Protein AF-A0A846NQT1-F1 (afdb_monomer)

Mean predicted aligned error: 3.91 Å

Foldseek 3Di:
DVLLQVQLVVLVVCVVPPVPCSCVVCVVCVVVVHDSNCSNVVVVVVVVVVVVVVD

Radius of gyration: 13.41 Å; Cα contacts (8 Å, |Δi|>4): 36; chains: 1; bounding box: 32×21×37 Å

pLDDT: mean 90.98, std 5.27, range [59.38, 94.56]

Sequence (55 aa):
RIRGEHIASYADMLEESQLDTYRRRFSRYLEAGFDPKVLPMRVDEIKKKLLKEVE

Secondary structure (DSSP, 8-state):
-TT-HHHHHHHHHHHHH-HHHHHHHSHHHHHTT--GGGHHHHHHHHHHHHHHH--

Nearest PDB structures (foldseek):
  9e7f-assembly1_AO  TM=8.869E-01  e=4.303E-03  Pyrobaculum calidifontis JCM 11548
  7qiz-assembly1_G  TM=8.936E-01  e=1.035E-01  Solanum lycopersicum
  7oyb-assembly1_D1  TM=8.982E-01  e=1.980E-01  Danio rerio
  8jiv-assembly1_CD  TM=8.681E-01  e=1.739E-01  Triticum aestivum
  8pv4-assembly1_LD  TM=8.215E-01  e=2.922E-01  Thermochaetoides thermophila DSM 1495

Solvent-accessible surface area (backbone atoms only — not comparable to full-atom values): 3095 Å² total; per-residue (Å²): 109,94,50,31,54,66,49,16,54,48,43,52,54,24,52,78,75,36,51,68,58,32,50,65,76,40,38,73,38,54,75,69,74,39,62,58,60,51,40,34,58,53,48,51,53,51,51,54,50,54,57,63,74,76,108

Structure (mmCIF, N/CA/C/O backbone):
data_AF-A0A846NQT1-F1
#
_entry.id   AF-A0A846NQT1-F1
#
loop_
_atom_site.group_PDB
_atom_site.id
_atom_site.type_symbol
_atom_site.label_atom_id
_atom_site.label_alt_id
_atom_site.label_comp_id
_atom_site.label_asym_id
_atom_site.label_entity_id
_atom_site.label_seq_id
_atom_site.pdbx_PDB_ins_code
_atom_site.Cartn_x
_atom_site.Cartn_y
_atom_site.Cartn_z
_atom_site.occupancy
_atom_site.B_iso_or_equiv
_atom_site.auth_seq_id
_atom_site.auth_comp_id
_atom_site.auth_asym_id
_atom_site.auth_atom_id
_atom_site.pdbx_PDB_model_num
ATOM 1 N N . ARG A 1 1 ? -3.230 -10.860 4.211 1.00 79.38 1 ARG A N 1
ATOM 2 C CA . ARG A 1 1 ? -3.884 -10.372 2.963 1.00 79.38 1 ARG A CA 1
ATOM 3 C C . ARG A 1 1 ? -4.923 -9.281 3.216 1.00 79.38 1 ARG A C 1
ATOM 5 O O . ARG A 1 1 ? -4.878 -8.295 2.502 1.00 79.38 1 ARG A O 1
ATOM 12 N N . ILE A 1 2 ? -5.788 -9.399 4.231 1.00 82.94 2 ILE A N 1
ATOM 13 C CA . ILE A 1 2 ? -6.852 -8.414 4.533 1.00 82.94 2 ILE A CA 1
ATOM 14 C C . ILE A 1 2 ? -6.318 -6.983 4.728 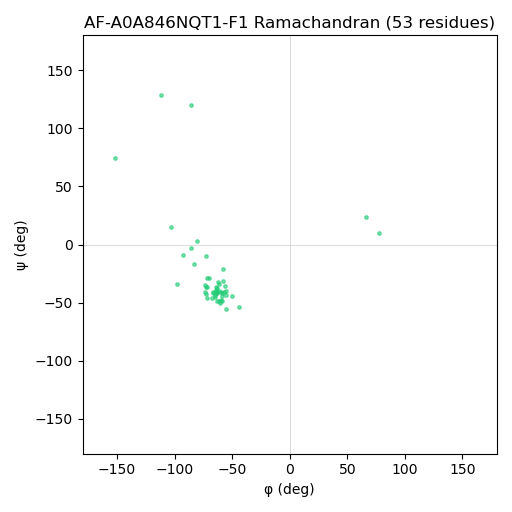1.00 82.94 2 ILE A C 1
ATOM 16 O O . ILE A 1 2 ? -6.901 -6.042 4.210 1.00 82.94 2 ILE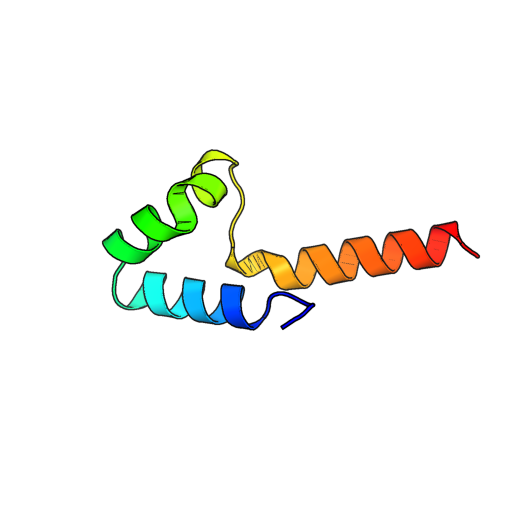 A O 1
ATOM 20 N N . ARG A 1 3 ? -5.171 -6.815 5.402 1.00 86.81 3 ARG A N 1
ATOM 21 C CA . ARG A 1 3 ? -4.525 -5.501 5.567 1.00 86.81 3 ARG A CA 1
ATOM 22 C C . ARG A 1 3 ? -3.867 -4.949 4.297 1.00 86.81 3 ARG A C 1
ATOM 24 O O . ARG A 1 3 ? -3.415 -3.825 4.310 1.00 86.81 3 ARG A O 1
ATOM 31 N N . GLY A 1 4 ? -3.737 -5.714 3.215 1.00 91.69 4 GLY A N 1
ATOM 32 C CA . GLY A 1 4 ? -3.046 -5.217 2.019 1.00 91.69 4 GLY A CA 1
ATOM 33 C C . GLY A 1 4 ? -1.512 -5.204 2.091 1.00 91.69 4 GLY A C 1
ATOM 34 O O . GLY A 1 4 ? -0.891 -4.715 1.162 1.00 91.69 4 GLY A O 1
ATOM 35 N N . GLU A 1 5 ? -0.878 -5.806 3.107 1.00 93.38 5 GLU A N 1
ATOM 36 C CA . GLU A 1 5 ? 0.601 -5.826 3.248 1.00 93.38 5 GLU A CA 1
ATOM 37 C C . GLU A 1 5 ? 1.314 -6.399 2.016 1.00 93.38 5 GLU A C 1
ATOM 39 O O . GLU A 1 5 ? 2.240 -5.801 1.496 1.00 93.38 5 GLU A O 1
ATOM 44 N N . HIS A 1 6 ? 0.806 -7.501 1.465 1.00 94.12 6 HIS A N 1
ATOM 45 C CA . HIS A 1 6 ? 1.289 -8.061 0.199 1.00 94.12 6 HIS A CA 1
ATOM 46 C C . HIS A 1 6 ? 1.217 -7.102 -1.005 1.00 94.12 6 HIS A C 1
ATOM 48 O O . HIS A 1 6 ? 2.051 -7.207 -1.896 1.00 94.12 6 HIS A O 1
ATOM 54 N N . ILE A 1 7 ? 0.237 -6.191 -1.052 1.00 92.50 7 ILE A N 1
ATOM 55 C CA . ILE A 1 7 ? 0.133 -5.187 -2.121 1.00 92.50 7 ILE A CA 1
ATOM 56 C C . ILE A 1 7 ? 1.216 -4.134 -1.921 1.00 92.50 7 ILE A C 1
ATOM 58 O O . ILE A 1 7 ? 1.882 -3.789 -2.888 1.00 92.50 7 ILE A O 1
ATOM 62 N N . ALA A 1 8 ? 1.430 -3.690 -0.679 1.00 93.56 8 ALA A N 1
ATOM 63 C CA . ALA A 1 8 ? 2.499 -2.758 -0.345 1.00 93.56 8 ALA A CA 1
ATOM 64 C C . ALA A 1 8 ? 3.880 -3.345 -0.667 1.00 93.56 8 ALA A C 1
ATOM 66 O O . ALA A 1 8 ? 4.648 -2.717 -1.382 1.00 93.56 8 ALA A O 1
ATOM 67 N N . SER A 1 9 ? 4.165 -4.581 -0.246 1.00 94.31 9 SER A N 1
ATOM 68 C CA . SER A 1 9 ? 5.436 -5.246 -0.562 1.00 94.31 9 SER A CA 1
ATOM 69 C C . SER A 1 9 ? 5.623 -5.481 -2.063 1.00 94.31 9 SER A C 1
ATOM 71 O O . SER A 1 9 ? 6.731 -5.362 -2.571 1.00 94.31 9 SER A O 1
ATOM 73 N N . TYR A 1 10 ? 4.554 -5.811 -2.795 1.00 94.00 10 TYR A N 1
ATOM 74 C CA . TYR A 1 10 ? 4.636 -5.992 -4.246 1.00 94.00 10 TYR A CA 1
ATOM 75 C C . TYR A 1 10 ? 4.818 -4.663 -4.989 1.00 94.00 10 TYR A C 1
ATOM 77 O O . TYR A 1 10 ? 5.544 -4.610 -5.976 1.00 94.00 10 TYR A O 1
ATOM 85 N N . ALA A 1 11 ? 4.179 -3.595 -4.511 1.00 93.12 11 ALA A N 1
ATOM 86 C CA . ALA A 1 11 ? 4.379 -2.238 -5.000 1.00 93.12 11 ALA A CA 1
ATOM 87 C C . ALA A 1 11 ? 5.833 -1.792 -4.824 1.00 93.12 11 ALA A C 1
ATOM 89 O O . ALA A 1 11 ? 6.433 -1.344 -5.794 1.00 93.12 11 ALA A O 1
ATOM 90 N N . ASP A 1 12 ? 6.396 -1.997 -3.634 1.00 94.31 12 ASP A N 1
ATOM 91 C CA . ASP A 1 12 ? 7.784 -1.664 -3.301 1.00 94.31 12 ASP A CA 1
ATOM 92 C C . ASP A 1 12 ? 8.770 -2.428 -4.198 1.00 94.31 12 ASP A C 1
ATOM 94 O O . ASP A 1 12 ? 9.572 -1.837 -4.917 1.00 94.31 12 ASP A O 1
ATOM 98 N N . MET A 1 13 ? 8.597 -3.752 -4.294 1.00 94.56 13 MET A N 1
ATOM 99 C CA . MET A 1 13 ? 9.414 -4.602 -5.163 1.00 94.56 13 MET A CA 1
ATOM 100 C C . MET A 1 13 ? 9.363 -4.164 -6.634 1.00 94.56 13 MET A C 1
ATOM 102 O O . MET A 1 13 ? 10.374 -4.206 -7.338 1.00 94.56 13 MET A O 1
ATOM 106 N N . LEU A 1 14 ? 8.184 -3.784 -7.136 1.00 94.00 14 LEU A N 1
ATOM 107 C CA . LEU A 1 14 ? 8.026 -3.332 -8.517 1.00 94.00 14 LEU A CA 1
ATOM 108 C C . LEU A 1 14 ? 8.599 -1.934 -8.742 1.00 94.00 14 LEU A C 1
ATOM 110 O O . LEU A 1 14 ? 9.117 -1.685 -9.824 1.00 94.00 14 LEU A O 1
ATOM 114 N N . GLU A 1 15 ? 8.515 -1.035 -7.767 1.00 91.50 15 GLU A N 1
ATOM 115 C CA . GLU A 1 15 ? 9.104 0.299 -7.870 1.00 91.50 15 GLU A CA 1
ATOM 116 C C . GLU A 1 15 ? 10.635 0.222 -7.980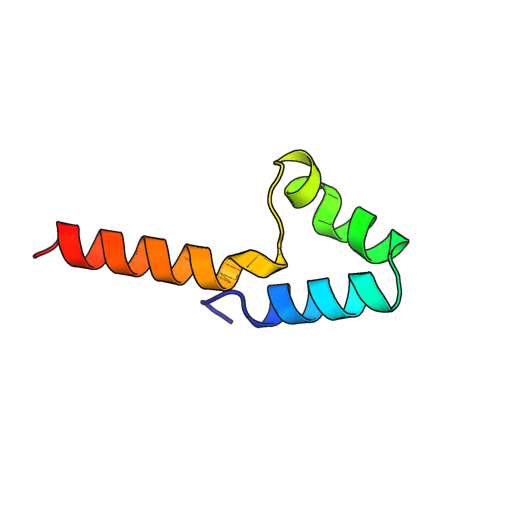 1.00 91.50 15 GLU A C 1
ATOM 118 O O . GLU A 1 15 ? 11.211 0.903 -8.827 1.00 91.50 15 GLU A O 1
ATOM 123 N N . GLU A 1 16 ? 11.274 -0.669 -7.212 1.00 92.19 16 GLU A N 1
ATOM 124 C CA . GLU A 1 16 ? 12.728 -0.877 -7.252 1.00 92.19 16 GLU A CA 1
ATOM 125 C C . GLU A 1 16 ? 13.205 -1.626 -8.505 1.00 92.19 16 GLU A C 1
ATOM 127 O O . GLU A 1 16 ? 14.245 -1.296 -9.074 1.00 92.19 16 GLU A O 1
ATOM 132 N N . SER A 1 17 ? 12.469 -2.655 -8.940 1.00 92.00 17 SER A N 1
ATOM 133 C CA . SER A 1 17 ? 12.934 -3.553 -10.009 1.00 92.00 17 SER A CA 1
ATOM 134 C C . SER A 1 17 ? 12.393 -3.221 -11.400 1.00 92.00 17 SER A C 1
ATOM 136 O O . SER A 1 17 ? 13.080 -3.458 -12.393 1.00 92.00 17 SER A O 1
ATOM 138 N N . GLN A 1 18 ? 11.152 -2.732 -11.507 1.00 93.00 18 GLN A N 1
ATOM 139 C CA . GLN A 1 18 ? 10.427 -2.576 -12.774 1.00 93.00 18 GLN A CA 1
ATOM 140 C C . GLN A 1 18 ? 9.410 -1.427 -12.718 1.00 93.00 18 GLN A C 1
ATOM 142 O O . GLN A 1 18 ? 8.189 -1.641 -12.695 1.00 93.00 18 GLN A O 1
ATOM 147 N N . LEU A 1 19 ? 9.913 -0.193 -12.759 1.00 91.50 19 LEU A N 1
ATOM 148 C CA . LEU A 1 19 ? 9.101 1.017 -12.624 1.00 91.50 19 LEU A CA 1
ATOM 149 C C . LEU A 1 19 ? 7.961 1.119 -13.661 1.00 91.50 19 LEU A C 1
ATOM 151 O O . LEU A 1 19 ? 6.862 1.570 -13.330 1.00 91.50 19 LEU A O 1
ATOM 155 N N . ASP A 1 20 ? 8.167 0.662 -14.898 1.00 93.94 20 ASP A N 1
ATOM 156 C CA . ASP A 1 20 ? 7.118 0.631 -15.930 1.00 93.94 20 ASP A CA 1
ATOM 157 C C . ASP A 1 20 ? 5.968 -0.315 -15.562 1.00 93.94 20 ASP A C 1
ATOM 159 O O . ASP A 1 20 ? 4.786 0.018 -15.706 1.00 93.94 20 ASP A O 1
ATOM 163 N N . THR A 1 21 ? 6.304 -1.491 -15.026 1.00 92.31 21 THR A N 1
ATOM 164 C CA 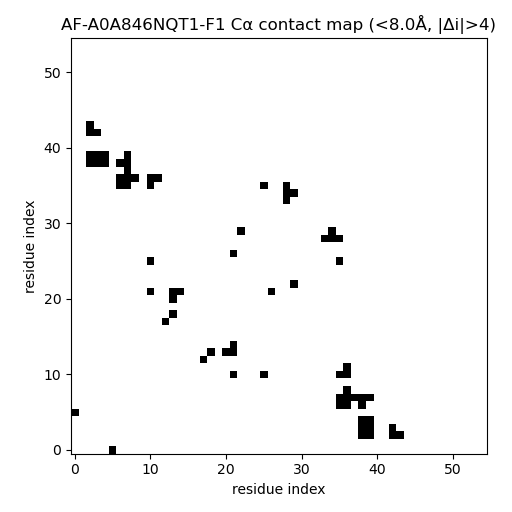. THR A 1 21 ? 5.325 -2.472 -14.550 1.00 92.31 21 THR A CA 1
ATOM 165 C C . THR A 1 21 ? 4.572 -1.934 -13.336 1.00 92.31 21 THR A C 1
ATOM 167 O O . THR A 1 21 ? 3.349 -2.091 -13.272 1.00 92.31 21 THR A O 1
ATOM 170 N N . TYR A 1 22 ? 5.267 -1.260 -12.41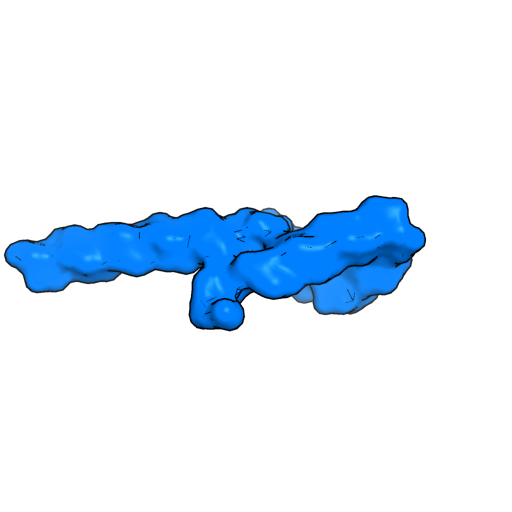3 1.00 93.69 22 TYR A N 1
ATOM 171 C CA . TYR A 1 22 ? 4.656 -0.564 -11.279 1.00 93.69 22 TYR A CA 1
ATOM 172 C C . TYR A 1 22 ? 3.607 0.449 -11.754 1.00 93.69 22 TYR A C 1
ATOM 174 O O . TYR A 1 22 ? 2.429 0.332 -11.409 1.00 93.69 22 TYR A O 1
ATOM 182 N N . ARG A 1 23 ? 4.000 1.377 -12.636 1.00 91.69 23 ARG A N 1
ATOM 183 C CA . ARG A 1 23 ? 3.111 2.418 -13.176 1.00 91.69 23 ARG A CA 1
ATOM 184 C C . ARG A 1 23 ? 1.915 1.836 -13.917 1.00 91.69 23 ARG A C 1
ATOM 186 O O . ARG A 1 23 ? 0.801 2.320 -13.753 1.00 91.69 23 ARG A O 1
ATOM 193 N N . ARG A 1 24 ? 2.110 0.773 -14.702 1.00 94.56 24 ARG A N 1
ATOM 194 C CA . ARG A 1 24 ? 1.015 0.128 -15.438 1.00 94.56 24 ARG A CA 1
ATOM 195 C C . ARG A 1 24 ? 0.025 -0.562 -14.500 1.00 94.56 24 ARG A C 1
ATOM 197 O O . ARG A 1 24 ? -1.184 -0.398 -14.667 1.00 94.56 24 ARG A O 1
ATOM 204 N N . ARG A 1 25 ? 0.522 -1.327 -13.521 1.00 92.81 25 ARG A N 1
ATOM 205 C CA . ARG A 1 25 ? -0.316 -2.105 -12.590 1.00 92.81 25 ARG A CA 1
ATOM 206 C C . ARG A 1 25 ? -1.035 -1.234 -11.568 1.00 92.81 25 ARG A C 1
ATOM 208 O O . ARG A 1 25 ? -2.183 -1.520 -11.244 1.00 92.81 25 ARG A O 1
ATOM 215 N N . PHE A 1 26 ? -0.384 -0.177 -11.097 1.00 94.50 26 PHE A N 1
ATOM 216 C CA . PHE A 1 26 ? -0.933 0.746 -10.108 1.00 94.50 26 PHE A CA 1
ATOM 217 C C . PHE A 1 26 ? -1.411 2.068 -10.713 1.00 94.50 26 PHE A C 1
ATOM 219 O O . PHE A 1 26 ? -1.691 2.998 -9.970 1.00 94.50 26 PHE A O 1
ATOM 226 N N . SER A 1 27 ? -1.577 2.136 -12.037 1.00 93.94 27 SER A N 1
ATOM 227 C CA . SER A 1 27 ? -2.068 3.314 -12.774 1.00 93.94 27 SER A CA 1
ATOM 228 C C . SER A 1 27 ? -3.264 3.971 -12.090 1.00 93.94 27 SER A C 1
ATOM 230 O O . SER A 1 27 ? -3.172 5.120 -11.685 1.00 93.94 27 SER A O 1
ATOM 232 N N . ARG A 1 28 ? -4.318 3.201 -11.807 1.00 93.81 28 ARG A N 1
ATOM 233 C CA . ARG A 1 28 ? -5.529 3.714 -11.143 1.00 93.81 28 ARG A CA 1
ATOM 234 C C . ARG A 1 28 ? -5.296 4.258 -9.733 1.00 93.81 28 ARG A C 1
ATOM 236 O O . ARG A 1 28 ? -6.006 5.163 -9.309 1.00 93.81 28 ARG A O 1
ATOM 243 N N . TYR A 1 29 ? -4.343 3.689 -8.994 1.00 89.94 29 TYR A N 1
ATOM 244 C CA . TYR A 1 29 ? -3.975 4.186 -7.668 1.00 89.94 29 TYR A CA 1
ATOM 245 C C . TYR A 1 29 ? -3.223 5.514 -7.795 1.00 89.94 29 TYR A C 1
ATOM 247 O O . TYR A 1 29 ? -3.584 6.488 -7.139 1.00 89.94 29 TYR A O 1
ATOM 255 N N . LEU A 1 30 ? -2.256 5.578 -8.712 1.00 90.12 30 LEU A N 1
ATOM 256 C CA . LEU A 1 30 ? -1.474 6.778 -8.999 1.00 90.12 30 LEU A CA 1
ATOM 257 C C . LEU A 1 30 ? -2.340 7.920 -9.555 1.00 90.12 30 LEU A C 1
ATOM 259 O O . LEU A 1 30 ? -2.181 9.061 -9.133 1.00 90.12 30 LEU A O 1
ATOM 263 N N . GLU A 1 31 ? -3.291 7.621 -10.44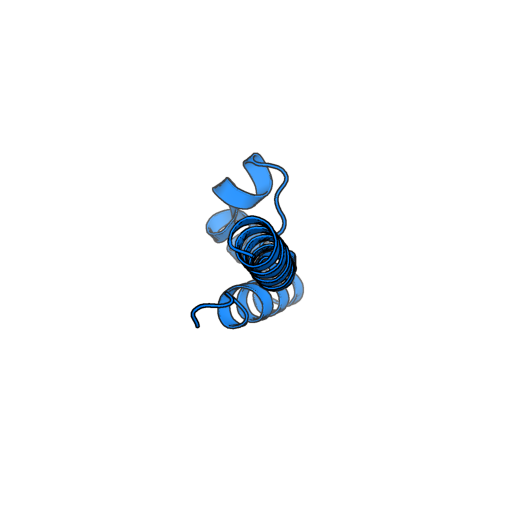3 1.00 93.62 31 GLU A N 1
ATOM 264 C CA . GLU A 1 31 ? -4.270 8.581 -10.976 1.00 93.62 31 GLU A CA 1
ATOM 265 C C . GLU A 1 31 ? -5.160 9.166 -9.874 1.00 93.62 31 GLU A C 1
ATOM 267 O O . GLU A 1 31 ? -5.520 10.339 -9.918 1.00 93.62 31 GLU A O 1
ATOM 272 N N . ALA A 1 32 ? -5.479 8.368 -8.853 1.00 91.25 32 ALA A N 1
ATOM 273 C CA . ALA A 1 32 ? -6.208 8.820 -7.673 1.00 91.25 32 ALA A CA 1
ATOM 274 C C . ALA A 1 32 ? -5.318 9.550 -6.644 1.00 91.25 32 ALA A C 1
ATOM 276 O O . ALA A 1 32 ? -5.801 9.905 -5.569 1.00 91.25 32 ALA A O 1
ATOM 277 N N . GLY A 1 33 ? -4.024 9.748 -6.933 1.00 89.56 33 GLY A N 1
ATOM 278 C CA . GLY A 1 33 ? -3.057 10.335 -6.003 1.00 89.56 33 GLY A CA 1
ATOM 279 C C . GLY A 1 33 ? -2.788 9.460 -4.775 1.00 89.56 33 GLY A C 1
ATOM 280 O O . GLY A 1 33 ? -2.420 9.974 -3.720 1.00 89.56 33 GLY A O 1
ATOM 281 N N . PHE A 1 34 ? -3.013 8.149 -4.884 1.00 89.69 34 PHE A N 1
ATOM 282 C CA . PHE A 1 34 ? -2.902 7.201 -3.784 1.00 89.69 34 PHE A CA 1
ATOM 283 C C . PHE A 1 34 ? -1.718 6.255 -3.979 1.00 89.69 34 PHE A C 1
ATOM 285 O O . PHE A 1 34 ? -1.601 5.587 -5.006 1.00 89.69 34 PHE A O 1
ATOM 292 N N . ASP A 1 35 ? -0.877 6.135 -2.955 1.00 90.44 35 ASP A N 1
ATOM 293 C CA . ASP A 1 35 ? 0.245 5.200 -2.967 1.00 90.44 35 ASP A CA 1
ATOM 294 C C . ASP A 1 35 ? -0.208 3.796 -2.499 1.00 90.44 35 ASP A C 1
ATOM 296 O O . ASP A 1 35 ? -0.676 3.639 -1.365 1.00 90.44 35 ASP A O 1
ATOM 300 N N . PRO A 1 36 ? -0.073 2.738 -3.322 1.00 89.44 36 PRO A N 1
ATOM 301 C CA . PRO A 1 36 ? -0.378 1.369 -2.902 1.00 89.44 36 PRO A CA 1
ATOM 302 C C . PRO A 1 36 ? 0.436 0.894 -1.681 1.00 89.44 36 PRO A C 1
ATOM 304 O O . PRO A 1 36 ? -0.019 -0.010 -0.976 1.00 89.44 36 PRO A O 1
ATOM 307 N N . LYS A 1 37 ? 1.588 1.510 -1.374 1.00 91.25 37 LYS A N 1
ATOM 308 C CA . LYS A 1 37 ? 2.419 1.196 -0.199 1.00 91.25 37 LYS A CA 1
ATOM 309 C C . LYS A 1 37 ? 1.780 1.620 1.123 1.00 91.25 37 LYS A C 1
ATOM 311 O O . LYS A 1 37 ? 1.975 0.949 2.134 1.00 91.25 37 LYS A O 1
ATOM 316 N N . VAL A 1 38 ? 0.948 2.667 1.131 1.00 91.62 38 VAL A N 1
ATOM 317 C CA . VAL A 1 38 ? 0.280 3.143 2.361 1.00 91.62 38 VAL A CA 1
ATOM 318 C C . VAL A 1 38 ? -1.029 2.411 2.666 1.00 91.62 38 VAL A C 1
ATOM 320 O O . VAL A 1 38 ? -1.643 2.639 3.712 1.00 91.62 38 VAL A O 1
ATOM 323 N N . LEU A 1 39 ? -1.454 1.501 1.784 1.00 89.88 39 LEU A N 1
ATOM 324 C CA . LEU A 1 39 ? -2.691 0.732 1.920 1.00 89.88 39 LEU A CA 1
ATOM 325 C C . LEU A 1 39 ? -2.840 0.056 3.303 1.00 89.88 39 LEU A C 1
ATOM 327 O O . LEU A 1 39 ? -3.912 0.199 3.897 1.00 89.88 39 LEU A O 1
ATOM 331 N N . PRO A 1 40 ? -1.807 -0.596 3.883 1.00 92.06 40 PRO A N 1
ATOM 332 C CA . PRO A 1 40 ? -1.929 -1.228 5.196 1.00 92.06 40 PRO A CA 1
ATOM 333 C C . PRO A 1 40 ? -2.188 -0.248 6.328 1.00 92.06 40 PRO A C 1
ATOM 335 O O . PRO A 1 40 ? -3.010 -0.525 7.203 1.00 92.06 40 PRO A O 1
ATOM 338 N N . MET A 1 41 ? -1.540 0.916 6.280 1.00 91.94 41 MET A N 1
ATOM 339 C CA . MET A 1 41 ? -1.733 1.959 7.278 1.00 91.94 41 MET A CA 1
ATOM 340 C C . MET A 1 41 ? -3.169 2.489 7.228 1.00 91.94 41 MET A C 1
ATOM 342 O O . MET A 1 41 ? -3.830 2.569 8.258 1.00 91.94 41 MET A O 1
ATOM 346 N N . ARG A 1 42 ? -3.695 2.753 6.025 1.00 90.75 42 ARG A N 1
ATOM 347 C CA . ARG A 1 42 ? -5.066 3.258 5.829 1.00 90.75 42 ARG A CA 1
ATOM 348 C C . ARG A 1 42 ? -6.127 2.287 6.335 1.00 90.75 42 ARG A C 1
ATOM 350 O O . ARG A 1 42 ? -7.109 2.714 6.937 1.00 90.75 42 ARG A O 1
ATOM 357 N N . VAL A 1 43 ? -5.930 0.986 6.119 1.00 91.56 43 VAL A N 1
ATOM 358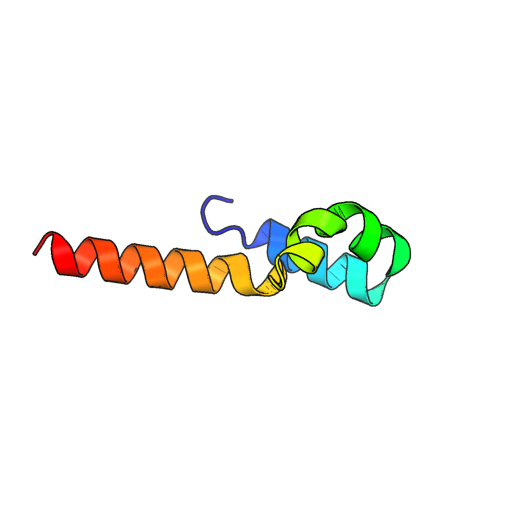 C CA . VAL A 1 43 ? -6.841 -0.042 6.642 1.00 91.56 43 VAL A CA 1
ATOM 359 C C . VAL A 1 43 ? -6.842 -0.041 8.173 1.00 91.56 43 VAL A C 1
ATOM 361 O O . VAL A 1 43 ? -7.911 -0.129 8.777 1.00 91.56 43 VAL A O 1
ATOM 364 N N . ASP A 1 44 ? -5.676 0.092 8.809 1.00 92.00 44 ASP A N 1
ATOM 365 C CA . ASP A 1 44 ? -5.572 0.153 10.271 1.00 92.00 44 ASP A CA 1
ATOM 366 C C . ASP A 1 44 ? -6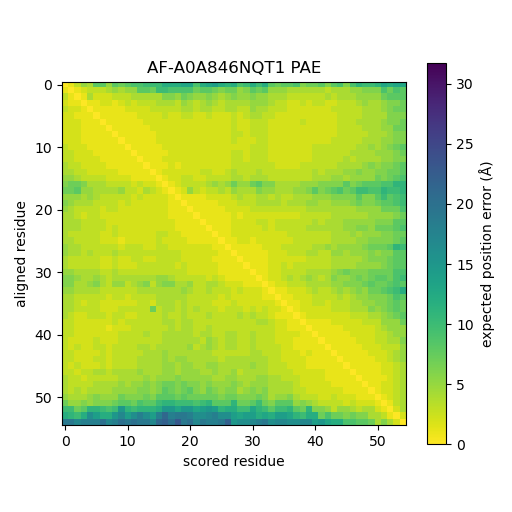.222 1.426 10.843 1.00 92.00 44 ASP A C 1
ATOM 368 O O . ASP A 1 44 ? -6.977 1.357 1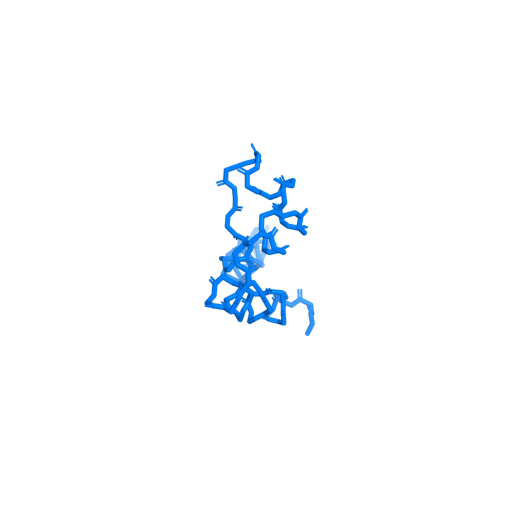1.814 1.00 92.00 44 ASP A O 1
ATOM 372 N N . GLU A 1 45 ? -6.011 2.576 10.192 1.00 93.00 45 GLU A N 1
ATOM 373 C CA . GLU A 1 45 ? -6.657 3.846 10.545 1.00 93.00 45 GLU A CA 1
ATOM 374 C C . GLU A 1 45 ? -8.186 3.752 10.481 1.00 93.00 45 GLU A C 1
ATOM 376 O O . GLU A 1 45 ? -8.872 4.150 11.424 1.00 93.00 45 GLU A O 1
ATOM 381 N N . ILE A 1 46 ? -8.733 3.212 9.386 1.00 92.75 46 ILE A N 1
ATOM 382 C CA . ILE A 1 46 ? -10.184 3.056 9.210 1.00 92.75 46 ILE A CA 1
ATOM 383 C C . ILE A 1 46 ? -10.735 2.079 10.245 1.00 92.75 46 ILE A C 1
ATOM 385 O O . ILE A 1 46 ? -11.745 2.370 10.880 1.00 92.75 46 ILE A O 1
ATOM 389 N N . LYS A 1 47 ? -10.049 0.955 10.478 1.00 92.06 47 LYS A N 1
ATOM 390 C CA . LYS A 1 47 ? -10.458 -0.017 11.495 1.00 92.06 47 LYS A CA 1
ATOM 391 C C . LYS A 1 47 ? -10.525 0.621 12.884 1.00 92.06 47 LYS A C 1
ATOM 393 O O . LYS A 1 47 ? -11.489 0.396 13.606 1.00 92.06 47 LYS A O 1
ATOM 398 N N . LYS A 1 48 ? -9.528 1.431 13.250 1.00 93.81 48 LYS A N 1
ATOM 399 C CA . LYS A 1 48 ? -9.512 2.165 14.524 1.00 93.81 48 LYS A CA 1
ATOM 400 C C . LYS A 1 48 ? -10.655 3.170 14.630 1.00 93.81 48 LYS A C 1
ATOM 402 O O . LYS A 1 48 ? -11.241 3.277 15.700 1.00 93.81 48 LYS A O 1
ATOM 407 N N . LYS A 1 49 ? -10.972 3.897 13.553 1.00 93.75 49 LYS A N 1
ATOM 408 C CA . LYS A 1 49 ? -12.114 4.826 13.531 1.00 93.75 49 LYS A CA 1
ATOM 409 C C . LYS A 1 49 ? -13.438 4.092 13.729 1.00 93.75 49 LYS A C 1
ATOM 411 O O . LYS A 1 49 ? -14.183 4.456 14.624 1.00 93.75 49 LYS A O 1
ATOM 416 N N . LEU A 1 50 ? -13.661 3.012 12.980 1.00 92.31 50 LEU A N 1
ATOM 417 C CA . LEU A 1 50 ? -14.874 2.199 13.093 1.00 92.31 50 LEU A CA 1
ATOM 418 C C . LEU A 1 50 ? -15.055 1.621 14.501 1.00 92.31 50 LEU A C 1
ATOM 420 O O . LEU A 1 50 ? -16.156 1.644 15.027 1.00 92.31 50 LEU A O 1
ATOM 424 N N . LEU A 1 51 ? -13.979 1.133 15.127 1.00 92.62 51 LEU A N 1
ATOM 425 C CA . LEU A 1 51 ? -14.045 0.621 16.500 1.00 92.62 51 LEU A CA 1
ATOM 426 C C . LEU A 1 51 ? -14.413 1.712 17.514 1.00 92.62 51 LEU A C 1
ATOM 428 O O . LEU A 1 51 ? -15.156 1.428 18.439 1.00 92.62 51 LEU A O 1
ATOM 432 N N . LYS A 1 52 ? -13.929 2.945 17.322 1.00 91.06 52 LYS A N 1
ATOM 433 C CA . LYS A 1 52 ? -14.256 4.085 18.191 1.00 91.06 52 LYS A CA 1
ATOM 434 C C . LYS A 1 52 ? -15.687 4.596 18.030 1.00 91.06 52 LYS A C 1
ATOM 436 O O . LYS A 1 52 ? -16.199 5.185 18.965 1.00 91.06 52 LYS A O 1
ATOM 441 N N . GLU A 1 53 ? -16.292 4.449 16.854 1.00 86.44 53 GLU A N 1
ATOM 442 C CA . GLU A 1 53 ? -17.673 4.899 16.607 1.00 86.44 53 GLU A CA 1
ATOM 443 C C . GLU A 1 53 ? -18.732 3.889 17.071 1.00 86.44 53 GLU A C 1
ATOM 445 O O . GLU A 1 53 ? -19.905 4.235 17.176 1.00 86.44 53 GLU A O 1
ATOM 450 N N . VAL A 1 54 ? -18.332 2.639 17.313 1.00 81.56 54 VAL A N 1
ATOM 451 C CA . VAL A 1 54 ? -19.218 1.559 17.779 1.00 81.56 54 VAL A CA 1
ATOM 452 C C . VAL A 1 54 ? -19.228 1.445 19.316 1.00 81.56 54 VAL A C 1
ATOM 454 O O . VAL A 1 54 ? -20.056 0.716 19.860 1.00 81.56 54 VAL A O 1
ATOM 457 N N . GLU A 1 55 ? -18.336 2.161 20.005 1.00 59.38 55 GLU A N 1
ATOM 458 C CA . GLU A 1 55 ? -18.200 2.214 21.471 1.00 59.38 55 GLU A CA 1
ATOM 459 C C . GLU A 1 55 ? -18.999 3.384 22.068 1.00 59.38 55 GLU A C 1
ATOM 461 O O . GLU A 1 55 ? -19.706 3.150 23.075 1.00 59.38 55 GLU A O 1
#